Protein AF-A0A094I7Z9-F1 (afdb_monomer_lite)

Foldseek 3Di:
DDPPPCPDDDPVRPPVVVVVVVVVCPDPVNVCVVCVVVVNHDPDVVVVVVVVPPPDDDPDPDDPDPPPDDDDDD

Secondary structure (DSSP, 8-state):
--SS------HHHHHHHHHHHHHHH--HHHHHHHHHHTT-----HHHHHHHH-----PPPPP------------

Radius of gyration: 30.29 Å; chains: 1; bounding box: 40×50×84 Å

Sequence (74 aa):
MMRAHIIHITKDDFFPAFYAAFNIAMTESNIQGGFQGARLLPFDPESVISALDLKLKTPTPPSSRPGTAQPWVS

pLDDT: mean 78.61, std 13.55, range [44.47, 97.62]

Structure (mmCIF, N/CA/C/O backbone):
data_AF-A0A094I7Z9-F1
#
_entry.id   AF-A0A094I7Z9-F1
#
loop_
_atom_site.group_PDB
_atom_site.id
_atom_site.type_symbol
_atom_site.label_atom_id
_atom_site.label_alt_id
_atom_site.label_comp_id
_atom_site.label_asym_id
_atom_site.label_entity_id
_atom_s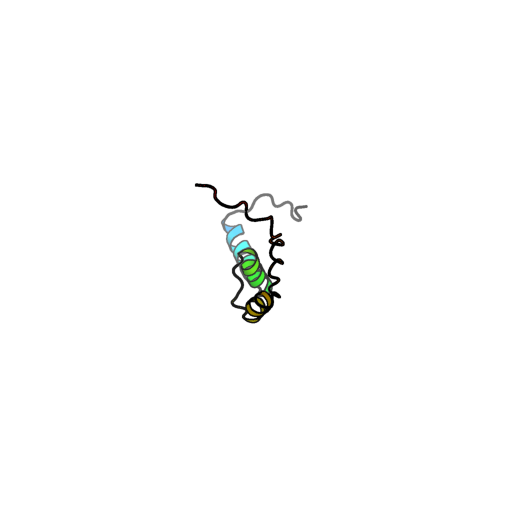ite.label_seq_id
_atom_site.pdbx_PDB_ins_code
_atom_site.Cartn_x
_atom_site.Cartn_y
_atom_site.Cartn_z
_atom_site.occupancy
_atom_site.B_iso_or_equiv
_atom_site.auth_seq_id
_atom_site.auth_comp_id
_atom_site.auth_asym_id
_atom_site.auth_atom_id
_atom_site.pdbx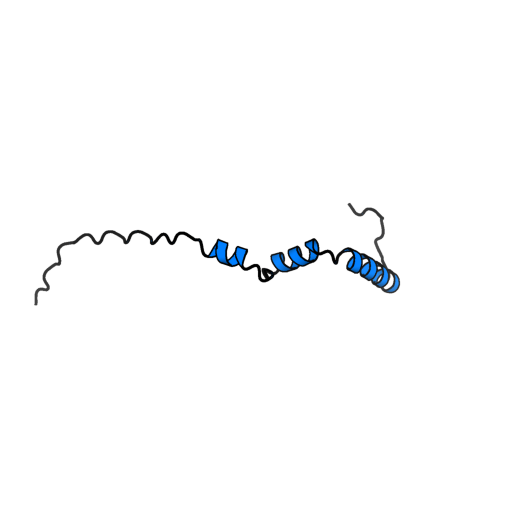_PDB_model_num
ATOM 1 N N . MET A 1 1 ? 22.243 -5.589 0.697 1.00 44.47 1 MET A N 1
ATOM 2 C CA . MET A 1 1 ? 22.728 -6.438 -0.414 1.00 44.47 1 MET A CA 1
ATOM 3 C C . MET A 1 1 ? 21.774 -6.289 -1.598 1.00 44.47 1 MET A C 1
ATOM 5 O O . MET A 1 1 ? 20.643 -6.750 -1.497 1.00 44.47 1 MET A O 1
ATOM 9 N N . MET A 1 2 ? 22.173 -5.602 -2.676 1.00 51.75 2 MET A N 1
ATOM 10 C CA . MET A 1 2 ? 21.383 -5.525 -3.919 1.00 51.75 2 MET A CA 1
ATOM 11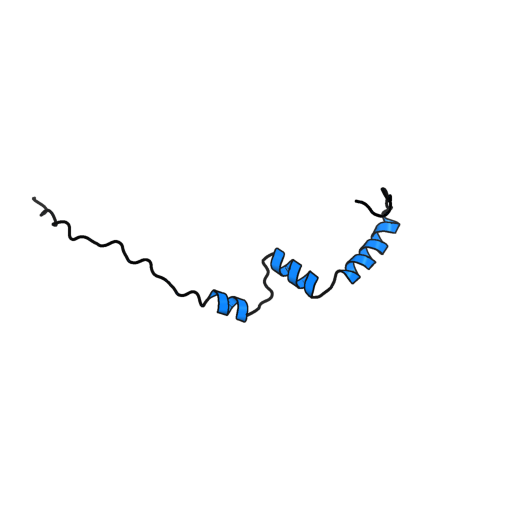 C C . MET A 1 2 ? 21.596 -6.808 -4.726 1.00 51.75 2 MET A C 1
ATOM 13 O O . MET A 1 2 ? 22.732 -7.178 -5.002 1.00 51.75 2 MET A O 1
ATOM 17 N N . ARG A 1 3 ? 20.517 -7.511 -5.079 1.00 60.09 3 ARG A N 1
ATOM 18 C CA . ARG A 1 3 ? 20.597 -8.871 -5.640 1.00 60.09 3 ARG A CA 1
ATOM 19 C C . ARG A 1 3 ? 20.883 -8.947 -7.149 1.00 60.09 3 ARG A C 1
ATOM 21 O O . ARG A 1 3 ? 21.070 -10.053 -7.635 1.00 60.09 3 ARG A O 1
ATOM 28 N N . ALA A 1 4 ? 20.953 -7.824 -7.875 1.00 69.19 4 ALA A N 1
ATOM 29 C CA . ALA A 1 4 ? 20.976 -7.839 -9.347 1.00 69.19 4 ALA A CA 1
ATOM 30 C C . ALA A 1 4 ? 22.026 -6.944 -10.045 1.00 69.19 4 ALA A C 1
ATOM 32 O O . ALA A 1 4 ? 22.046 -6.927 -11.267 1.00 69.19 4 ALA A O 1
ATOM 33 N N . HIS A 1 5 ? 22.882 -6.191 -9.333 1.00 67.50 5 HIS A N 1
ATOM 34 C CA . HIS A 1 5 ? 23.832 -5.223 -9.942 1.00 67.50 5 HIS A CA 1
ATOM 35 C C . HIS A 1 5 ? 23.204 -4.188 -10.913 1.00 67.50 5 HIS A C 1
ATOM 37 O O . HIS A 1 5 ? 23.918 -3.494 -11.631 1.00 67.50 5 HIS A O 1
ATOM 43 N N . ILE A 1 6 ? 21.878 -4.027 -10.914 1.00 73.75 6 ILE A N 1
ATOM 44 C CA . ILE A 1 6 ? 21.186 -3.006 -11.704 1.00 73.75 6 ILE A CA 1
ATOM 45 C C . ILE A 1 6 ? 21.310 -1.676 -10.955 1.00 73.75 6 ILE A C 1
ATOM 47 O O . ILE A 1 6 ? 20.659 -1.473 -9.933 1.00 73.75 6 ILE A O 1
ATOM 51 N N . ILE A 1 7 ? 22.175 -0.791 -11.453 1.00 83.88 7 ILE A N 1
ATOM 52 C CA . ILE A 1 7 ? 22.391 0.563 -10.907 1.00 83.88 7 ILE A CA 1
ATOM 53 C C . ILE A 1 7 ? 21.613 1.647 -11.666 1.00 83.88 7 ILE A C 1
ATOM 55 O O . ILE A 1 7 ? 21.602 2.801 -11.251 1.00 83.88 7 ILE A O 1
ATOM 59 N N . HIS A 1 8 ? 20.978 1.285 -12.782 1.00 85.25 8 HIS A N 1
ATOM 60 C CA . HIS A 1 8 ? 20.253 2.205 -13.649 1.00 85.25 8 HIS A CA 1
ATOM 61 C C . HIS A 1 8 ? 19.022 1.521 -14.248 1.00 85.25 8 HIS A C 1
ATOM 63 O O . HIS A 1 8 ? 19.109 0.389 -14.722 1.00 85.25 8 HIS A O 1
ATOM 69 N N . ILE A 1 9 ? 17.893 2.228 -14.246 1.00 90.00 9 ILE A N 1
ATOM 70 C CA . ILE A 1 9 ? 16.642 1.833 -14.894 1.00 90.00 9 ILE A CA 1
ATOM 71 C C . ILE A 1 9 ? 16.085 3.056 -15.620 1.00 90.00 9 ILE A C 1
ATOM 73 O O . ILE A 1 9 ? 16.092 4.159 -15.067 1.00 90.00 9 ILE A O 1
ATOM 77 N N . THR A 1 10 ? 15.644 2.888 -16.866 1.00 95.25 10 THR A N 1
ATOM 78 C CA . THR A 1 10 ? 15.010 3.991 -17.591 1.00 95.25 10 THR A CA 1
ATOM 79 C C . THR A 1 10 ? 13.584 4.199 -17.090 1.00 95.25 10 THR A C 1
ATOM 81 O O . THR A 1 10 ? 12.984 3.330 -16.458 1.00 95.25 10 THR A O 1
ATOM 84 N N . LYS A 1 11 ? 13.008 5.360 -17.395 1.00 94.44 11 LYS A N 1
ATOM 85 C CA . LYS A 1 11 ? 11.613 5.655 -17.063 1.00 94.44 11 LYS A CA 1
ATOM 86 C C . LYS A 1 11 ? 10.641 4.657 -17.716 1.00 94.44 11 LYS A C 1
ATOM 88 O O . LYS A 1 11 ? 9.677 4.244 -17.074 1.00 94.44 11 LYS A O 1
ATOM 93 N N . ASP A 1 12 ? 10.916 4.270 -18.961 1.00 97.12 12 ASP A N 1
ATOM 94 C CA . ASP A 1 12 ? 10.059 3.372 -19.743 1.00 97.12 12 ASP A CA 1
ATOM 95 C C . ASP A 1 12 ? 10.136 1.924 -19.242 1.00 97.12 12 ASP A C 1
ATOM 97 O O . ASP A 1 12 ? 9.137 1.213 -19.294 1.00 97.12 12 ASP A O 1
ATOM 101 N N . ASP A 1 13 ? 11.269 1.520 -18.658 1.00 94.12 13 ASP A N 1
ATOM 102 C CA . ASP A 1 13 ? 11.405 0.227 -17.974 1.00 94.12 13 ASP A CA 1
ATOM 103 C C . ASP A 1 13 ? 10.802 0.256 -16.558 1.00 94.12 13 ASP A C 1
ATOM 105 O O . ASP A 1 13 ? 10.238 -0.733 -16.082 1.00 94.12 13 ASP A O 1
ATOM 109 N N . PHE A 1 14 ? 10.909 1.396 -15.866 1.00 94.12 14 PHE A N 1
ATOM 110 C CA . PHE A 1 14 ? 10.449 1.540 -14.486 1.00 94.12 14 PHE A CA 1
ATOM 111 C C . PHE A 1 14 ? 8.930 1.477 -14.370 1.00 94.12 14 PHE A C 1
ATOM 113 O O . PHE A 1 14 ? 8.425 0.761 -13.510 1.00 94.12 14 PHE A O 1
ATOM 120 N N . PHE A 1 15 ? 8.186 2.219 -15.194 1.00 97.00 15 PHE A N 1
ATOM 121 C CA . PHE A 1 15 ? 6.736 2.318 -15.008 1.00 97.00 15 PHE A CA 1
ATOM 122 C C . PHE A 1 15 ? 5.999 0.976 -15.135 1.00 97.00 15 PHE A C 1
ATOM 124 O O . PHE A 1 15 ? 5.186 0.685 -14.253 1.00 97.00 15 PHE A O 1
ATOM 131 N N . PRO A 1 16 ? 6.277 0.122 -16.138 1.00 97.31 16 PRO A N 1
ATOM 132 C CA . PRO A 1 16 ? 5.671 -1.204 -16.216 1.00 97.31 16 PRO A CA 1
ATOM 133 C C . PRO A 1 16 ? 6.060 -2.093 -15.031 1.00 97.31 16 PRO A C 1
ATOM 135 O O . PRO A 1 16 ? 5.198 -2.757 -14.451 1.00 97.31 16 PRO A O 1
ATOM 138 N N . ALA A 1 17 ? 7.335 -2.073 -14.625 1.00 95.50 17 ALA A N 1
ATOM 139 C CA . ALA A 1 17 ? 7.819 -2.855 -13.488 1.00 95.50 17 ALA A CA 1
ATOM 140 C C . ALA A 1 17 ? 7.170 -2.408 -12.168 1.00 95.50 17 ALA A C 1
ATOM 142 O O . ALA A 1 17 ? 6.714 -3.239 -11.380 1.00 95.50 17 ALA A O 1
ATOM 143 N N . PHE A 1 18 ? 7.072 -1.095 -11.950 1.00 95.38 18 PHE A N 1
ATOM 144 C CA . PHE A 1 18 ? 6.382 -0.511 -10.808 1.00 95.38 18 PHE A CA 1
ATOM 145 C C . PHE A 1 18 ? 4.902 -0.876 -10.815 1.00 95.38 18 PHE A C 1
ATOM 147 O O . PHE A 1 18 ? 4.394 -1.301 -9.786 1.00 95.38 18 PHE A O 1
ATOM 154 N N . TYR A 1 19 ? 4.213 -0.761 -11.951 1.00 97.50 19 TYR A N 1
ATOM 155 C CA . TYR A 1 19 ? 2.791 -1.088 -12.034 1.00 97.50 19 TYR A CA 1
ATOM 156 C C . TYR A 1 19 ? 2.524 -2.565 -11.713 1.00 97.50 19 TYR A C 1
ATOM 158 O O . TYR A 1 19 ? 1.603 -2.881 -10.960 1.00 97.50 19 TYR A O 1
ATOM 166 N N . ALA A 1 20 ? 3.363 -3.478 -12.209 1.00 97.62 20 ALA A N 1
ATOM 167 C CA . ALA A 1 20 ? 3.279 -4.894 -11.856 1.00 97.62 20 ALA A CA 1
ATOM 168 C C . ALA A 1 20 ? 3.493 -5.120 -10.348 1.00 97.62 20 ALA A C 1
ATOM 170 O O . ALA A 1 20 ? 2.679 -5.779 -9.700 1.00 97.62 20 ALA A O 1
ATOM 171 N N . ALA A 1 21 ? 4.544 -4.527 -9.771 1.00 96.88 21 ALA A N 1
ATOM 172 C CA . ALA A 1 21 ? 4.826 -4.631 -8.340 1.00 96.88 21 ALA A CA 1
ATOM 173 C C . ALA A 1 21 ? 3.721 -4.000 -7.474 1.00 96.88 21 ALA A C 1
ATOM 175 O O . ALA A 1 21 ? 3.348 -4.565 -6.451 1.00 96.88 21 ALA A O 1
ATOM 176 N N . PHE A 1 22 ? 3.167 -2.864 -7.900 1.00 95.88 22 PHE A N 1
ATOM 177 C CA . PHE A 1 22 ? 2.073 -2.160 -7.238 1.00 95.88 22 PHE A CA 1
ATOM 178 C C . PHE A 1 22 ? 0.820 -3.032 -7.150 1.00 95.88 22 PHE A C 1
ATOM 180 O O . PHE A 1 22 ? 0.250 -3.173 -6.071 1.00 95.88 22 PHE A O 1
ATOM 187 N N . ASN A 1 23 ? 0.429 -3.675 -8.254 1.00 96.62 23 ASN A N 1
ATOM 188 C CA . ASN A 1 23 ? -0.723 -4.577 -8.258 1.00 96.62 23 ASN A CA 1
ATOM 189 C C . ASN A 1 23 ? -0.508 -5.791 -7.341 1.00 96.62 23 ASN A C 1
ATOM 191 O O . ASN A 1 23 ? -1.430 -6.192 -6.639 1.00 96.62 23 ASN A O 1
ATOM 195 N N . ILE A 1 24 ? 0.709 -6.343 -7.293 1.00 97.44 24 ILE A N 1
ATOM 196 C CA . ILE A 1 24 ? 1.055 -7.437 -6.368 1.00 97.44 24 ILE A CA 1
ATOM 197 C C . ILE A 1 24 ? 1.027 -6.957 -4.908 1.00 97.44 24 ILE A C 1
ATOM 199 O O . ILE A 1 24 ? 0.637 -7.706 -4.014 1.00 97.44 24 ILE A O 1
ATOM 203 N N . ALA A 1 25 ? 1.436 -5.714 -4.651 1.00 96.00 25 ALA A N 1
ATOM 204 C CA . ALA A 1 25 ? 1.486 -5.139 -3.313 1.00 96.00 25 ALA A CA 1
ATOM 205 C C . ALA A 1 25 ? 0.104 -4.763 -2.751 1.00 96.00 25 ALA A C 1
ATOM 207 O O . ALA A 1 25 ? -0.007 -4.598 -1.535 1.00 96.00 25 ALA A O 1
ATOM 208 N N . MET A 1 26 ? -0.936 -4.658 -3.586 1.00 93.88 26 MET A N 1
ATOM 209 C 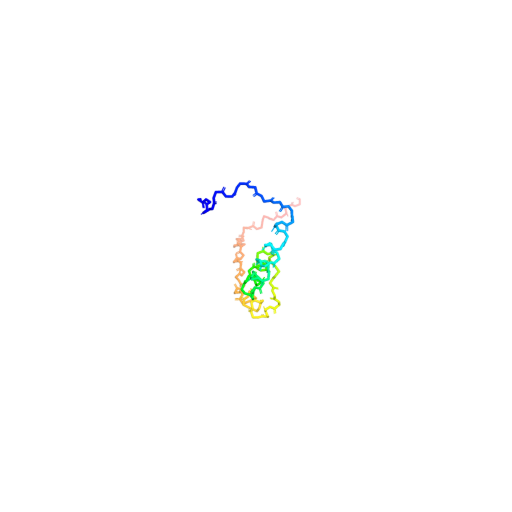CA . MET A 1 26 ? -2.319 -4.368 -3.181 1.00 93.88 26 MET A CA 1
ATOM 210 C C . MET A 1 26 ? -3.013 -5.584 -2.547 1.00 93.88 26 MET A C 1
ATOM 212 O O . MET A 1 26 ? -4.037 -6.074 -3.018 1.00 93.88 26 MET A O 1
ATOM 216 N N . THR A 1 27 ? -2.443 -6.078 -1.450 1.00 94.88 27 THR A N 1
ATOM 217 C CA . THR A 1 27 ? -3.035 -7.119 -0.607 1.00 94.88 27 THR A CA 1
ATOM 218 C C . THR A 1 27 ? -3.798 -6.492 0.555 1.00 94.88 27 THR A C 1
ATOM 220 O O . THR A 1 27 ? -3.462 -5.400 1.017 1.00 94.88 27 THR A O 1
ATOM 223 N N . GLU A 1 28 ? -4.794 -7.203 1.083 1.00 88.69 28 GLU A N 1
ATOM 224 C CA . GLU A 1 28 ? -5.558 -6.758 2.255 1.00 88.69 28 GLU A CA 1
ATOM 225 C C . GLU A 1 28 ? -4.643 -6.425 3.445 1.00 88.69 28 GLU A C 1
ATOM 227 O O . GLU A 1 28 ? -4.772 -5.360 4.045 1.00 88.69 28 GLU A O 1
ATOM 232 N N . SER A 1 29 ? -3.661 -7.285 3.731 1.00 91.00 29 SER A N 1
ATOM 233 C CA . SER A 1 29 ? -2.713 -7.079 4.832 1.00 91.00 29 SER A CA 1
ATOM 234 C C . SER A 1 29 ? -1.852 -5.825 4.645 1.00 91.00 29 SER A C 1
ATOM 236 O O . SER A 1 29 ? -1.656 -5.080 5.606 1.00 91.00 29 SER A O 1
ATOM 238 N N . ASN A 1 30 ? -1.369 -5.545 3.428 1.00 92.88 30 ASN A N 1
ATOM 239 C CA . ASN A 1 30 ? -0.578 -4.340 3.166 1.00 92.88 30 ASN A CA 1
ATOM 240 C C . ASN A 1 30 ? -1.429 -3.073 3.273 1.00 92.88 30 ASN A C 1
ATOM 242 O O . ASN A 1 30 ? -0.972 -2.064 3.812 1.00 92.88 30 ASN A O 1
ATOM 246 N N . ILE A 1 31 ? -2.673 -3.133 2.793 1.00 88.25 31 ILE A N 1
ATOM 247 C CA . ILE A 1 31 ? -3.632 -2.033 2.901 1.00 88.25 31 ILE A CA 1
ATOM 248 C C . ILE A 1 31 ? -3.918 -1.750 4.382 1.00 88.25 31 ILE A C 1
ATOM 250 O O . ILE A 1 31 ? -3.714 -0.622 4.832 1.00 88.25 31 ILE A O 1
ATOM 254 N N . GLN A 1 32 ? -4.295 -2.768 5.162 1.00 86.06 32 GLN A N 1
ATOM 255 C CA . GLN A 1 32 ? -4.525 -2.652 6.608 1.00 86.06 32 GLN A CA 1
ATOM 256 C C . GLN A 1 32 ? -3.291 -2.116 7.349 1.00 86.06 32 GLN A C 1
ATOM 258 O O . GLN A 1 32 ? -3.424 -1.230 8.192 1.00 86.06 32 GLN A O 1
ATOM 263 N N . GLY A 1 33 ? -2.089 -2.585 7.003 1.00 87.31 33 GLY A N 1
ATOM 264 C CA . GLY A 1 33 ? -0.836 -2.078 7.565 1.00 87.31 33 GLY A CA 1
ATOM 265 C C . GLY A 1 33 ? -0.594 -0.595 7.255 1.00 87.31 33 GLY A C 1
ATOM 266 O O . GLY A 1 33 ? -0.174 0.158 8.134 1.00 87.31 33 GLY A O 1
ATOM 267 N N . GLY A 1 34 ? -0.915 -0.146 6.038 1.00 88.56 34 GLY A N 1
ATOM 268 C CA . GLY A 1 34 ? -0.847 1.269 5.654 1.00 88.56 34 GLY A CA 1
ATOM 269 C C . GLY A 1 34 ? -1.814 2.144 6.457 1.00 88.56 34 GLY A C 1
ATOM 270 O O . GLY A 1 34 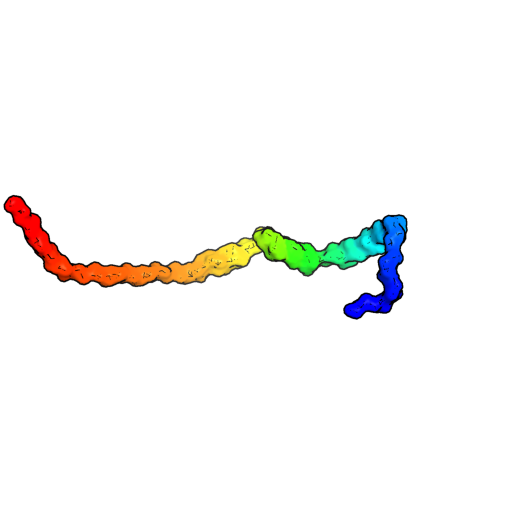? -1.419 3.188 6.979 1.00 88.56 34 GLY A O 1
ATOM 271 N N . PHE A 1 35 ? -3.053 1.680 6.624 1.00 86.31 35 PHE A N 1
ATOM 272 C CA . PHE A 1 35 ? -4.064 2.304 7.481 1.00 86.31 35 PHE A CA 1
ATOM 273 C C . PHE A 1 35 ? -3.580 2.418 8.939 1.00 86.31 35 PHE A C 1
ATOM 275 O O . PHE A 1 35 ? -3.562 3.513 9.508 1.00 86.31 35 PHE A O 1
ATOM 282 N N . GLN A 1 36 ? -3.071 1.324 9.513 1.00 84.00 36 GLN A N 1
ATOM 283 C CA . GLN A 1 36 ? -2.503 1.306 10.865 1.00 84.00 36 GLN A CA 1
ATOM 284 C C . GLN A 1 36 ? -1.312 2.265 11.024 1.00 84.00 36 GLN A C 1
ATOM 286 O O . GLN A 1 36 ? -1.260 3.020 11.997 1.00 84.00 36 GLN A O 1
ATOM 291 N N . GLY A 1 37 ? -0.378 2.288 10.067 1.00 83.44 37 GLY A N 1
ATOM 292 C CA . GLY A 1 37 ? 0.780 3.190 10.085 1.00 83.44 37 GLY A CA 1
ATOM 293 C C . GLY A 1 37 ? 0.389 4.670 10.020 1.00 83.44 37 GLY A C 1
ATOM 294 O O . GLY A 1 37 ? 0.995 5.504 10.694 1.00 83.44 37 GLY A O 1
ATOM 295 N N . ALA A 1 38 ? -0.676 4.987 9.281 1.00 86.50 38 ALA A N 1
ATOM 296 C CA . ALA A 1 38 ? -1.273 6.320 9.233 1.00 86.50 38 ALA A CA 1
ATOM 297 C C . ALA A 1 38 ? -2.125 6.656 10.474 1.00 86.50 38 ALA A C 1
ATOM 299 O O . ALA A 1 38 ? -2.656 7.762 10.566 1.00 86.50 38 ALA A O 1
ATOM 300 N N . ARG A 1 39 ? -2.275 5.713 11.419 1.00 81.81 39 ARG A N 1
ATOM 301 C CA . ARG A 1 39 ? -3.235 5.768 12.539 1.00 81.81 39 ARG A CA 1
ATOM 302 C C . ARG A 1 39 ? -4.684 5.968 12.088 1.00 81.81 39 ARG A C 1
ATOM 304 O O . ARG A 1 39 ? -5.534 6.386 12.870 1.00 81.81 39 ARG A O 1
ATOM 311 N N . LEU A 1 40 ? -4.963 5.650 10.831 1.00 76.31 40 LEU A N 1
ATOM 312 C CA . LEU A 1 40 ? -6.300 5.574 10.280 1.00 76.31 40 LEU A CA 1
ATOM 313 C C . LEU A 1 40 ? -6.764 4.149 10.517 1.00 76.31 40 LEU A C 1
ATOM 315 O O . LEU A 1 40 ? -6.612 3.290 9.660 1.00 76.31 40 LEU A O 1
ATOM 319 N N . LEU A 1 41 ? -7.257 3.869 11.717 1.00 66.50 41 LEU A N 1
ATOM 320 C CA . LEU A 1 41 ? -7.847 2.567 11.975 1.00 66.50 41 LEU A CA 1
ATOM 321 C C . LEU A 1 41 ? -9.093 2.451 11.077 1.00 66.50 41 LEU A C 1
ATOM 323 O O . LEU A 1 41 ? -9.952 3.339 11.153 1.00 66.50 41 LEU A O 1
ATOM 327 N N . PRO A 1 42 ? -9.214 1.418 10.214 1.00 65.38 42 PRO A N 1
ATOM 328 C CA . PRO A 1 42 ? -10.511 1.085 9.636 1.00 65.38 42 PRO A CA 1
ATOM 329 C C . PRO A 1 42 ? -11.492 1.014 10.801 1.00 65.38 42 PRO A C 1
ATOM 331 O O . PRO A 1 42 ? -11.094 0.560 11.871 1.00 65.38 42 PRO A O 1
ATOM 334 N N . PHE A 1 43 ? -12.707 1.534 10.631 1.00 61.16 43 PHE A N 1
ATOM 335 C CA . PHE A 1 43 ? -13.713 1.611 11.689 1.00 61.16 43 PHE A CA 1
ATOM 336 C C . PHE A 1 43 ? -13.978 0.194 12.226 1.00 61.16 43 PHE A C 1
ATOM 338 O O . PHE A 1 43 ? -14.806 -0.528 11.686 1.00 61.16 43 PHE A O 1
ATOM 345 N N . ASP A 1 44 ? -13.198 -0.217 13.224 1.00 69.19 44 ASP A N 1
ATOM 346 C CA . ASP A 1 44 ? -13.292 -1.472 13.949 1.00 69.19 44 ASP A CA 1
ATOM 347 C C . ASP A 1 44 ? -13.937 -1.116 15.285 1.00 69.19 44 ASP A C 1
ATOM 349 O O . ASP A 1 44 ? -13.248 -0.637 16.198 1.00 69.19 44 ASP A O 1
ATOM 353 N N . PRO A 1 45 ? -15.265 -1.278 15.393 1.00 67.44 45 PRO A N 1
ATOM 354 C CA . PRO A 1 45 ? -15.993 -0.901 16.590 1.00 67.44 45 PRO A CA 1
ATOM 355 C C . PRO A 1 45 ? -15.458 -1.625 17.826 1.00 67.44 45 PRO A C 1
ATOM 357 O O . PRO A 1 45 ? -15.450 -1.034 18.902 1.00 67.44 45 PRO A O 1
ATOM 360 N N . GLU A 1 46 ? -14.944 -2.849 17.680 1.00 74.12 46 GLU A N 1
ATOM 361 C CA . GLU A 1 46 ? -14.435 -3.639 18.802 1.00 74.12 46 GLU A CA 1
ATOM 362 C C . GLU A 1 46 ? -13.114 -3.091 19.340 1.00 74.12 46 GLU A C 1
ATOM 364 O O . GLU A 1 46 ? -12.897 -3.077 20.553 1.00 74.12 46 GLU A O 1
ATOM 369 N N . SER A 1 47 ? -12.252 -2.555 18.472 1.00 68.25 47 SER A N 1
ATOM 370 C CA . SER A 1 47 ? -11.034 -1.861 18.912 1.00 68.25 47 SER A CA 1
ATOM 371 C C . SER A 1 47 ? -11.348 -0.595 19.722 1.00 68.25 47 SER A C 1
ATOM 373 O O . SER A 1 47 ? -10.684 -0.309 20.722 1.00 68.25 47 SER A O 1
ATOM 375 N N . VAL A 1 48 ? -12.397 0.140 19.329 1.00 66.00 48 VAL A N 1
ATOM 376 C CA . VAL A 1 48 ? -12.866 1.342 20.027 1.00 66.00 48 VAL A CA 1
ATOM 377 C C . VAL A 1 48 ? -13.497 0.959 21.364 1.00 66.00 48 VAL A C 1
ATOM 379 O O . VAL A 1 48 ? -13.170 1.563 22.384 1.00 66.00 48 VAL A O 1
ATOM 382 N N . ILE A 1 49 ? -14.350 -0.068 21.384 1.00 70.31 49 ILE A N 1
ATOM 383 C CA . ILE A 1 49 ? -14.980 -0.586 22.607 1.00 70.31 49 ILE A CA 1
ATOM 384 C C . ILE A 1 49 ? -13.917 -1.108 23.586 1.00 70.31 49 ILE A C 1
ATOM 386 O O . ILE A 1 49 ? -13.954 -0.768 24.767 1.00 70.31 49 ILE A O 1
ATOM 390 N N . SER A 1 50 ? -12.912 -1.840 23.102 1.00 71.31 50 SER A N 1
ATOM 391 C CA . SER A 1 50 ? -11.805 -2.352 23.926 1.00 71.31 50 SER A CA 1
ATOM 392 C C . SER A 1 50 ? -10.938 -1.235 24.518 1.00 71.31 50 SER A C 1
ATOM 394 O O . SER A 1 50 ? -10.446 -1.362 25.638 1.00 71.31 50 SER A O 1
ATOM 396 N N . ALA A 1 51 ? -10.760 -0.121 23.800 1.00 68.62 51 ALA A N 1
ATOM 397 C CA . ALA A 1 51 ? -10.080 1.061 24.329 1.00 68.62 51 ALA A CA 1
ATOM 398 C C . ALA A 1 51 ? -10.917 1.80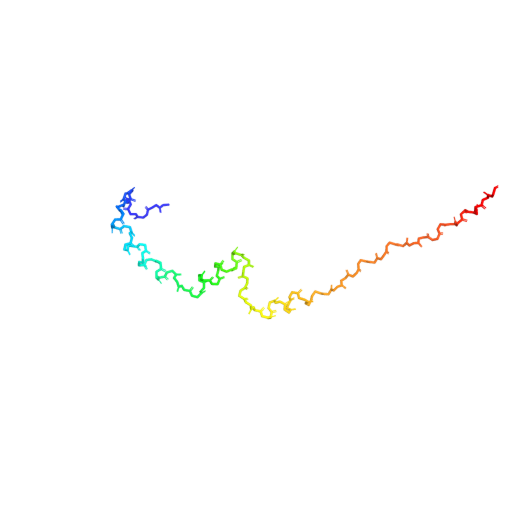7 25.386 1.00 68.62 51 ALA A C 1
ATOM 400 O O . ALA A 1 51 ? -10.354 2.483 26.248 1.00 68.62 51 ALA A O 1
ATOM 401 N N . LEU A 1 52 ? -12.247 1.693 25.334 1.00 68.56 52 LEU A N 1
ATOM 402 C CA . LEU A 1 52 ? -13.166 2.299 26.302 1.00 68.56 52 LEU A CA 1
ATOM 403 C C . LEU A 1 52 ? -13.315 1.483 27.590 1.00 68.56 52 LEU A C 1
ATOM 405 O O . LEU A 1 52 ? -13.650 2.068 28.618 1.00 68.56 52 LEU A O 1
ATOM 409 N N . ASP A 1 53 ? -12.991 0.186 27.587 1.00 70.31 53 ASP A N 1
ATOM 410 C CA . ASP A 1 53 ? -12.989 -0.662 28.794 1.00 70.31 53 ASP A CA 1
ATOM 411 C C . ASP A 1 53 ? -11.773 -0.407 29.718 1.00 70.31 53 ASP A C 1
ATOM 413 O O . ASP A 1 53 ? -11.294 -1.258 30.473 1.00 70.31 53 ASP A O 1
ATOM 417 N N . LEU A 1 54 ? -11.241 0.815 29.682 1.00 71.44 54 LEU A N 1
ATOM 418 C CA . LEU A 1 54 ? -10.297 1.303 30.672 1.00 71.44 54 LEU A CA 1
ATOM 419 C C . LEU A 1 54 ? -11.023 1.418 32.016 1.00 71.44 54 LEU A C 1
ATOM 421 O O . LEU A 1 54 ? -11.872 2.288 32.211 1.00 71.44 54 LEU A O 1
ATOM 425 N N . LYS A 1 55 ? -10.633 0.592 32.996 1.00 74.56 55 LYS A N 1
ATOM 426 C CA . LYS A 1 55 ? -10.993 0.829 34.402 1.00 74.56 55 LYS A CA 1
ATOM 427 C C . LYS A 1 55 ? -10.479 2.207 34.816 1.00 74.56 55 LYS A C 1
ATOM 429 O O . LYS A 1 55 ? -9.301 2.358 35.145 1.00 74.56 55 LYS A O 1
ATOM 434 N N . LEU A 1 56 ? -11.376 3.191 34.829 1.00 69.38 56 LEU A N 1
ATOM 435 C CA . LEU A 1 56 ? -11.148 4.528 35.366 1.00 69.38 56 LEU A CA 1
ATOM 436 C C . LEU A 1 56 ? -10.675 4.404 36.817 1.00 69.38 56 LEU A C 1
ATOM 438 O O . LEU A 1 56 ? -11.460 4.202 37.742 1.00 69.38 56 LEU A O 1
ATOM 442 N N . LYS A 1 57 ? -9.360 4.499 37.020 1.00 74.12 57 LYS A N 1
ATOM 443 C CA . LYS A 1 57 ? -8.781 4.703 38.341 1.00 74.12 57 LYS A CA 1
ATOM 444 C C . LYS A 1 57 ? -8.687 6.195 38.567 1.00 74.12 57 LYS A C 1
ATOM 446 O O . LYS A 1 57 ? -7.762 6.844 38.088 1.00 74.12 57 LYS A O 1
ATOM 451 N N . THR A 1 58 ? -9.638 6.730 39.317 1.00 80.19 58 THR A N 1
ATOM 452 C CA . THR A 1 58 ? -9.484 8.058 39.898 1.00 80.19 58 THR A CA 1
ATOM 453 C C . THR A 1 58 ? -8.312 7.988 40.879 1.00 80.19 58 THR A C 1
ATOM 455 O O . THR A 1 58 ? -8.339 7.140 41.778 1.00 80.19 58 THR A O 1
ATOM 458 N N . PRO A 1 59 ? -7.260 8.810 40.722 1.00 78.50 59 PRO A N 1
ATOM 459 C CA . PRO A 1 59 ? -6.236 8.925 41.746 1.00 78.50 59 PRO A CA 1
ATOM 460 C C . PRO A 1 59 ? -6.915 9.289 43.065 1.00 78.50 59 PRO A C 1
ATOM 462 O O . PRO A 1 59 ? -7.755 10.192 43.096 1.00 78.50 59 PRO A O 1
ATOM 465 N N . THR A 1 60 ? -6.587 8.576 44.144 1.00 83.19 60 THR A N 1
ATOM 466 C CA . THR A 1 60 ? -7.073 8.930 45.479 1.00 83.19 60 THR A CA 1
ATOM 467 C C . THR A 1 60 ? -6.700 10.391 45.743 1.00 83.19 60 THR A C 1
ATOM 469 O O . THR A 1 60 ? -5.519 10.728 45.601 1.00 83.19 60 THR A O 1
ATOM 472 N N . PRO A 1 61 ? -7.661 11.266 46.096 1.00 79.62 61 PRO A N 1
ATOM 473 C CA . PRO A 1 61 ? -7.356 12.650 46.417 1.00 79.62 61 PRO A CA 1
ATOM 474 C C . PRO A 1 61 ? -6.276 12.709 47.505 1.00 79.62 61 PRO A C 1
ATOM 476 O O . PRO A 1 61 ? -6.303 11.883 48.427 1.00 79.62 61 PRO A O 1
ATOM 479 N N . PRO A 1 62 ? -5.323 13.654 47.434 1.00 77.25 62 PRO A N 1
ATOM 480 C CA . PRO A 1 62 ? -4.386 13.855 48.527 1.00 77.25 62 PRO A CA 1
ATOM 481 C C . PRO A 1 62 ? -5.176 14.133 49.810 1.00 77.25 62 PRO A C 1
ATOM 483 O O . PRO A 1 62 ? -6.136 14.902 49.801 1.00 77.25 62 PRO A O 1
ATOM 486 N N . SER A 1 63 ? -4.787 13.474 50.905 1.00 74.38 63 SER A N 1
ATOM 487 C CA . SER A 1 63 ? -5.409 13.654 52.218 1.00 74.38 63 SER A CA 1
ATOM 488 C C . SER A 1 63 ? -5.453 15.141 52.566 1.00 74.38 63 SER A C 1
ATOM 490 O O . SER A 1 63 ? -4.412 15.767 52.783 1.00 74.38 63 SER A O 1
ATOM 492 N N . SER A 1 64 ? -6.655 15.718 52.626 1.00 65.75 64 SER A N 1
ATOM 493 C CA . SER A 1 64 ? -6.859 17.015 53.257 1.00 65.75 64 SER A CA 1
ATOM 494 C C . SER A 1 64 ? -6.675 16.807 54.756 1.00 65.75 64 SER A C 1
ATOM 496 O O . SER A 1 64 ? -7.616 16.476 55.479 1.00 65.75 64 SER A O 1
ATOM 498 N N . ARG A 1 65 ? -5.440 16.939 55.238 1.00 66.81 65 ARG A N 1
ATOM 499 C CA . ARG A 1 65 ? -5.188 17.024 56.674 1.00 66.81 65 ARG A CA 1
ATOM 500 C C . ARG A 1 65 ? -5.937 18.268 57.174 1.00 66.81 65 ARG A C 1
ATOM 502 O O . ARG A 1 65 ? -5.692 19.343 56.624 1.00 66.81 65 ARG A O 1
ATOM 509 N N . PRO A 1 66 ? -6.813 18.176 58.189 1.00 57.16 66 PRO A N 1
ATOM 510 C CA . PRO A 1 66 ? -7.311 19.359 58.867 1.00 57.16 66 PRO A CA 1
ATOM 511 C C . PRO A 1 66 ? -6.136 19.946 59.652 1.00 57.16 66 PRO A C 1
ATOM 513 O O . PRO A 1 66 ? -5.888 19.601 60.804 1.00 57.16 66 PRO A O 1
ATOM 516 N N . GLY A 1 67 ? -5.332 20.766 58.977 1.00 61.84 67 GLY A N 1
ATOM 517 C CA . GLY A 1 67 ? -4.464 21.721 59.638 1.00 61.84 67 GLY A CA 1
ATOM 518 C C . GLY A 1 67 ? -5.379 22.765 60.250 1.00 61.84 67 GLY A C 1
ATOM 519 O O . GLY A 1 67 ? -6.175 23.370 59.537 1.00 61.84 67 GLY A O 1
ATOM 520 N N . THR A 1 68 ? -5.317 22.889 61.570 1.00 61.00 68 THR A N 1
ATOM 521 C CA . THR A 1 68 ? -6.020 23.864 62.402 1.00 61.00 68 THR A CA 1
ATOM 522 C C . THR A 1 68 ? -6.231 25.170 61.642 1.00 61.00 68 THR A C 1
ATOM 524 O O . THR A 1 68 ? -5.261 25.855 61.314 1.00 61.00 68 THR A O 1
ATOM 527 N N . ALA A 1 69 ? -7.489 25.500 61.341 1.00 59.75 69 ALA A N 1
ATOM 528 C CA . ALA A 1 69 ? -7.829 26.809 60.811 1.00 59.75 69 ALA A CA 1
ATOM 529 C C . ALA A 1 69 ? -7.346 27.845 61.831 1.00 59.75 69 ALA A C 1
ATOM 531 O O . ALA A 1 69 ? -7.852 27.900 62.952 1.00 59.75 69 ALA A O 1
ATOM 532 N N . GLN A 1 70 ? -6.312 28.607 61.476 1.00 66.88 70 GLN A N 1
ATOM 533 C CA . GLN A 1 70 ? -5.926 29.774 62.257 1.00 66.88 70 GLN A CA 1
ATOM 534 C C . GLN A 1 70 ? -7.111 30.748 62.194 1.00 66.88 70 GLN A C 1
ATOM 536 O O . GLN A 1 70 ? -7.587 31.034 61.090 1.00 66.88 70 GLN A O 1
ATOM 541 N N . PRO A 1 71 ? -7.647 31.199 63.340 1.00 66.12 71 PRO A N 1
ATOM 542 C CA . PRO A 1 71 ? -8.771 32.115 63.336 1.00 66.12 71 PRO A CA 1
ATOM 543 C C . PRO A 1 71 ? -8.310 33.435 62.723 1.00 66.12 71 PRO A C 1
ATOM 545 O O . PRO A 1 71 ? -7.258 33.964 63.078 1.00 66.12 71 PRO A O 1
ATOM 548 N N . TRP A 1 72 ? -9.099 33.951 61.783 1.00 62.66 72 TRP A N 1
ATOM 549 C CA . TRP A 1 72 ? -8.916 35.295 61.254 1.00 62.66 72 TRP A CA 1
ATOM 550 C C . TRP A 1 72 ? -9.081 36.276 62.412 1.00 62.66 72 TRP A C 1
ATOM 552 O O . TRP A 1 72 ? -10.182 36.439 62.936 1.00 62.66 72 TRP A O 1
ATOM 562 N N . VAL A 1 73 ? -7.980 36.879 62.851 1.00 65.38 73 VAL A N 1
ATOM 563 C CA . VAL A 1 73 ? -8.016 37.980 63.813 1.00 65.38 73 VAL A CA 1
ATOM 564 C C . VAL A 1 73 ? -8.211 39.268 63.009 1.00 65.38 73 VAL A C 1
ATOM 566 O O . VAL A 1 73 ? -7.506 39.472 62.019 1.00 65.38 73 VAL A O 1
ATOM 569 N N . SER A 1 74 ? -9.223 40.062 63.383 1.00 60.06 74 SER A N 1
ATOM 570 C CA . SER A 1 74 ? -9.479 41.413 62.854 1.00 60.06 74 SER A CA 1
ATOM 571 C C . SER A 1 74 ? -8.404 42.410 63.259 1.00 60.06 74 SER A C 1
ATOM 573 O O . SER A 1 74 ? -7.849 42.253 64.370 1.00 60.06 74 SER A O 1
#